Protein AF-A0A8J7K7N6-F1 (afdb_monomer_lite)

pLDDT: mean 76.65, std 15.32, range [46.25, 94.19]

Structure (mmCIF, N/CA/C/O backbone):
data_AF-A0A8J7K7N6-F1
#
_entry.id   AF-A0A8J7K7N6-F1
#
loop_
_atom_site.group_PDB
_atom_site.id
_atom_site.type_symbol
_atom_site.label_atom_id
_atom_site.label_alt_id
_atom_site.label_comp_id
_atom_site.label_asym_id
_atom_site.label_entity_id
_atom_site.label_seq_id
_atom_site.pdbx_PDB_ins_code
_atom_site.Cartn_x
_atom_site.Cartn_y
_atom_site.Cartn_z
_atom_site.occupancy
_atom_site.B_iso_or_equiv
_atom_site.auth_seq_id
_atom_site.auth_comp_id
_atom_site.auth_asym_id
_atom_site.auth_atom_id
_atom_site.pdbx_PDB_model_num
ATOM 1 N N . MET A 1 1 ? 41.605 22.630 -74.513 1.00 49.53 1 MET A N 1
ATOM 2 C CA . MET A 1 1 ? 42.152 21.553 -73.654 1.00 49.53 1 MET A CA 1
ATOM 3 C C . MET A 1 1 ? 41.287 21.453 -72.404 1.00 49.53 1 MET A C 1
ATOM 5 O O . MET A 1 1 ? 41.398 22.312 -71.546 1.00 49.53 1 MET A O 1
ATOM 9 N N . SER A 1 2 ? 40.384 20.475 -72.306 1.00 46.25 2 SER A N 1
ATOM 10 C CA . SER A 1 2 ? 39.611 20.254 -71.074 1.00 46.25 2 SER A CA 1
ATOM 11 C C . SER A 1 2 ? 39.503 18.755 -70.815 1.00 46.25 2 SER A C 1
ATOM 13 O O . SER A 1 2 ? 38.847 18.025 -71.557 1.00 46.25 2 SER A O 1
ATOM 15 N N . ARG A 1 3 ? 40.253 18.281 -69.815 1.00 58.25 3 ARG A N 1
ATOM 16 C CA . ARG A 1 3 ? 40.286 16.878 -69.392 1.00 58.25 3 ARG A CA 1
ATOM 17 C C . ARG A 1 3 ? 39.070 16.628 -68.497 1.00 58.25 3 ARG A C 1
ATOM 19 O O . ARG A 1 3 ? 39.003 17.155 -67.390 1.00 58.25 3 ARG A O 1
ATOM 26 N N . ARG A 1 4 ? 38.116 15.819 -68.966 1.00 58.72 4 ARG A N 1
ATOM 27 C CA . ARG A 1 4 ? 36.994 15.322 -68.155 1.00 58.72 4 ARG A CA 1
ATOM 28 C C . ARG A 1 4 ? 37.522 14.342 -67.100 1.00 58.72 4 ARG A C 1
ATOM 30 O O . ARG A 1 4 ? 37.895 13.220 -67.424 1.00 58.72 4 ARG A O 1
ATOM 37 N N . ARG A 1 5 ? 37.527 14.761 -65.833 1.00 59.31 5 ARG A N 1
ATOM 38 C CA . ARG A 1 5 ? 37.604 13.870 -64.665 1.00 59.31 5 ARG A CA 1
ATOM 39 C C . ARG A 1 5 ? 36.217 13.249 -64.471 1.00 59.31 5 ARG A C 1
ATOM 41 O O . ARG A 1 5 ? 35.323 13.895 -63.934 1.00 59.31 5 ARG A O 1
ATOM 48 N N . GLY A 1 6 ? 36.023 12.033 -64.972 1.00 71.81 6 GLY A N 1
ATOM 49 C CA . GLY A 1 6 ? 34.839 11.233 -64.661 1.00 71.81 6 GLY A CA 1
ATOM 50 C C . GLY A 1 6 ? 34.894 10.703 -63.219 1.00 71.81 6 GLY A C 1
ATOM 51 O O . GLY A 1 6 ? 35.993 10.499 -62.695 1.00 71.81 6 GLY A O 1
ATOM 52 N N . PRO A 1 7 ? 33.738 10.511 -62.558 1.00 63.91 7 PRO A N 1
ATOM 53 C CA . PRO A 1 7 ? 33.664 10.020 -61.186 1.00 63.91 7 PRO A CA 1
ATOM 54 C C . PRO A 1 7 ? 34.330 8.644 -61.060 1.00 63.91 7 PRO A C 1
ATOM 56 O O . PRO A 1 7 ? 34.056 7.721 -61.823 1.00 63.91 7 PRO A O 1
ATOM 59 N N . SER A 1 8 ? 35.246 8.538 -60.100 1.00 66.56 8 SER A N 1
ATOM 60 C CA . SER A 1 8 ? 36.117 7.388 -59.892 1.00 66.56 8 SER A CA 1
ATOM 61 C C . SER A 1 8 ? 35.366 6.182 -59.324 1.00 66.56 8 SER A C 1
ATOM 63 O O . SER A 1 8 ? 34.663 6.278 -58.318 1.00 66.56 8 SER A O 1
ATOM 65 N N . LEU A 1 9 ? 35.612 5.014 -59.922 1.00 64.38 9 LEU A N 1
ATOM 66 C CA . LEU A 1 9 ? 35.130 3.694 -59.485 1.00 64.38 9 LEU A CA 1
ATOM 67 C C . LEU A 1 9 ? 35.514 3.351 -58.032 1.00 64.38 9 LEU A C 1
ATOM 69 O O . LEU A 1 9 ? 34.863 2.535 -57.391 1.00 64.38 9 LEU A O 1
ATOM 73 N N . LEU A 1 10 ? 36.523 4.023 -57.471 1.00 58.31 10 LEU A N 1
ATOM 74 C CA . LEU A 1 10 ? 36.911 3.901 -56.062 1.00 58.31 10 LEU A CA 1
ATOM 75 C C . LEU A 1 10 ? 35.822 4.403 -55.098 1.00 58.31 10 LEU A C 1
ATOM 77 O O . LEU A 1 10 ? 35.703 3.902 -53.983 1.00 58.31 10 LEU A O 1
ATOM 81 N N . ARG A 1 11 ? 34.986 5.361 -55.520 1.00 57.06 11 ARG A N 1
ATOM 82 C CA . ARG A 1 11 ? 33.926 5.920 -54.668 1.00 57.06 11 ARG A CA 1
ATOM 83 C C . ARG A 1 11 ? 32.717 4.990 -54.538 1.00 57.06 11 ARG A C 1
ATOM 85 O O . ARG A 1 11 ? 32.001 5.064 -53.543 1.00 57.06 11 ARG A O 1
ATOM 92 N N . THR A 1 12 ? 32.489 4.111 -55.512 1.00 63.62 12 THR A N 1
ATOM 93 C CA . THR A 1 12 ? 31.354 3.176 -55.513 1.00 63.62 12 THR A CA 1
ATOM 94 C C . THR A 1 12 ? 31.598 1.950 -54.636 1.00 63.62 12 THR A C 1
ATOM 96 O O . THR A 1 12 ? 30.672 1.529 -53.953 1.00 63.62 12 THR A O 1
ATOM 99 N N . VAL A 1 13 ? 32.834 1.437 -54.556 1.00 59.66 13 VAL A N 1
ATOM 100 C CA . VAL A 1 13 ? 33.154 0.254 -53.724 1.00 59.66 13 VAL A CA 1
ATOM 101 C C . VAL A 1 13 ? 33.170 0.576 -52.223 1.00 59.66 13 VAL A C 1
ATOM 103 O O . VAL A 1 13 ? 32.782 -0.249 -51.400 1.00 59.66 13 VAL A O 1
ATOM 106 N N . ALA A 1 14 ? 33.550 1.803 -51.850 1.00 58.94 14 ALA A N 1
ATOM 107 C CA . ALA A 1 14 ? 33.522 2.245 -50.454 1.00 58.94 14 ALA A CA 1
ATOM 108 C C . ALA A 1 14 ? 32.090 2.352 -49.891 1.00 58.94 14 ALA A C 1
ATOM 110 O O . ALA A 1 14 ? 31.867 2.110 -48.707 1.00 58.94 14 ALA A O 1
ATOM 111 N N . ARG A 1 15 ? 31.097 2.693 -50.728 1.00 58.31 15 ARG A N 1
ATOM 112 C CA . ARG A 1 15 ? 29.709 2.884 -50.277 1.00 58.31 15 ARG A CA 1
ATOM 113 C C . ARG A 1 15 ? 28.993 1.553 -50.025 1.00 58.31 15 ARG A C 1
ATOM 115 O O . ARG A 1 15 ? 28.202 1.476 -49.091 1.00 58.31 15 ARG A O 1
ATOM 122 N N . THR A 1 16 ? 29.303 0.504 -50.788 1.00 59.38 16 THR A N 1
ATOM 123 C CA . THR A 1 16 ? 28.743 -0.844 -50.584 1.00 59.38 16 THR A CA 1
ATOM 124 C C . THR A 1 16 ? 29.230 -1.484 -49.290 1.00 59.38 16 THR A C 1
ATOM 126 O O . THR A 1 16 ? 28.407 -2.031 -48.567 1.00 59.38 16 THR A O 1
ATOM 129 N N . ALA A 1 17 ? 30.512 -1.338 -48.941 1.00 61.00 17 ALA A N 1
ATOM 130 C CA . ALA A 1 17 ? 31.054 -1.878 -47.690 1.00 61.00 17 ALA A CA 1
ATOM 131 C C . ALA A 1 17 ? 30.434 -1.228 -46.435 1.00 61.00 17 ALA A C 1
ATOM 133 O O . ALA A 1 17 ? 30.169 -1.907 -45.443 1.00 61.00 17 ALA A O 1
ATOM 134 N N . VAL A 1 18 ? 30.150 0.080 -46.486 1.00 63.34 18 VAL A N 1
ATOM 135 C CA . VAL A 1 18 ? 29.500 0.816 -45.385 1.00 63.34 18 VAL A CA 1
ATOM 136 C C . VAL A 1 18 ? 28.020 0.442 -45.254 1.00 63.34 18 VAL A C 1
ATOM 138 O O . VAL A 1 18 ? 27.531 0.277 -44.141 1.00 63.34 18 VAL A O 1
ATOM 141 N N . ILE A 1 19 ? 27.315 0.250 -46.374 1.00 59.56 19 ILE A N 1
ATOM 142 C CA . ILE A 1 19 ? 25.894 -0.136 -46.386 1.00 59.56 19 ILE A CA 1
ATOM 143 C C . ILE A 1 19 ? 25.700 -1.602 -45.953 1.00 59.56 19 ILE A C 1
ATOM 145 O O . ILE A 1 19 ? 24.743 -1.906 -45.246 1.00 59.56 19 ILE A O 1
ATOM 149 N N . SER A 1 20 ? 26.615 -2.513 -46.302 1.00 58.50 20 SER A N 1
ATOM 150 C CA . SER A 1 20 ? 26.577 -3.899 -45.808 1.00 58.50 20 SER A CA 1
ATOM 151 C C . SER A 1 20 ? 27.015 -4.022 -44.344 1.00 58.50 20 SER A C 1
ATOM 153 O O . SER A 1 20 ? 26.534 -4.895 -43.625 1.00 58.50 20 SER A O 1
ATOM 155 N N . GLY A 1 21 ? 27.913 -3.144 -43.879 1.00 56.59 21 GLY A N 1
ATOM 156 C CA . GLY A 1 21 ? 28.393 -3.126 -42.494 1.00 56.59 21 GLY A CA 1
ATOM 157 C C . GLY A 1 21 ? 27.328 -2.695 -41.480 1.00 56.59 21 GLY A C 1
ATOM 158 O O . GLY A 1 21 ? 27.272 -3.242 -40.379 1.00 56.59 21 GLY A O 1
ATOM 159 N N . THR A 1 22 ? 26.442 -1.767 -41.851 1.00 60.41 22 THR A N 1
ATOM 160 C CA . THR A 1 22 ? 25.355 -1.312 -40.971 1.00 60.41 22 THR A CA 1
ATOM 161 C C . THR A 1 22 ? 24.203 -2.309 -40.888 1.00 60.41 22 THR A C 1
ATOM 163 O O . THR A 1 22 ? 23.624 -2.430 -39.815 1.00 60.41 22 THR A O 1
ATOM 166 N N . ALA A 1 23 ? 23.927 -3.083 -41.946 1.00 58.28 23 ALA A N 1
ATOM 167 C CA . ALA A 1 23 ? 22.891 -4.124 -41.937 1.00 58.28 23 ALA A CA 1
ATOM 168 C C . ALA A 1 23 ? 23.168 -5.236 -40.903 1.00 58.28 23 ALA A C 1
ATOM 170 O O . ALA A 1 23 ? 22.269 -5.667 -40.179 1.00 58.28 23 ALA A O 1
ATOM 171 N N . THR A 1 24 ? 24.429 -5.658 -40.765 1.00 61.16 24 THR A N 1
ATOM 172 C CA . THR A 1 24 ? 24.839 -6.640 -39.744 1.00 61.16 24 THR A CA 1
ATOM 173 C C . THR A 1 24 ? 24.811 -6.042 -38.332 1.00 61.16 24 THR A C 1
ATOM 175 O O . THR A 1 24 ? 24.510 -6.748 -37.368 1.00 61.16 24 THR A O 1
ATOM 178 N N . ALA A 1 25 ? 25.090 -4.741 -38.189 1.00 61.78 25 ALA A N 1
ATOM 179 C CA . ALA A 1 25 ? 25.053 -4.050 -36.900 1.00 61.78 25 ALA A CA 1
ATOM 180 C C . ALA A 1 25 ? 23.619 -3.899 -36.360 1.00 61.78 25 ALA A C 1
ATOM 182 O O . ALA A 1 25 ? 23.385 -4.173 -35.184 1.00 61.78 25 ALA A O 1
ATOM 183 N N . THR A 1 26 ? 22.642 -3.550 -37.206 1.00 60.66 26 THR A N 1
ATOM 184 C CA . THR A 1 26 ? 21.225 -3.504 -36.803 1.00 60.66 26 THR A CA 1
ATOM 185 C C . THR A 1 26 ? 20.640 -4.890 -36.563 1.00 60.66 26 THR A C 1
ATOM 187 O O . THR A 1 26 ? 19.910 -5.054 -35.591 1.00 60.66 26 THR A O 1
ATOM 190 N N . SER A 1 27 ? 20.995 -5.908 -37.358 1.00 67.94 27 SER A N 1
ATOM 191 C CA . SER A 1 27 ? 20.537 -7.282 -37.096 1.00 67.94 27 SER A CA 1
ATOM 192 C C . SER A 1 27 ? 21.028 -7.800 -35.741 1.00 67.94 27 SER A C 1
ATOM 194 O O . SER A 1 27 ? 20.250 -8.398 -35.008 1.00 67.94 27 SER A O 1
ATOM 196 N N . ARG A 1 28 ? 22.286 -7.526 -35.368 1.00 74.12 28 ARG A N 1
ATOM 197 C CA . ARG A 1 28 ? 22.831 -7.890 -34.047 1.00 74.12 28 ARG A CA 1
ATOM 198 C C . ARG A 1 28 ? 22.210 -7.084 -32.910 1.00 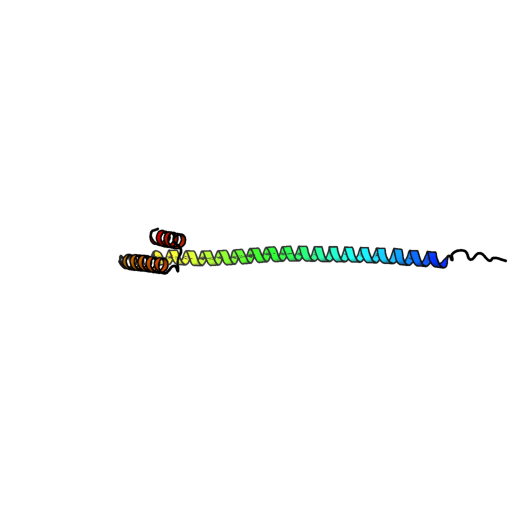74.12 28 ARG A C 1
ATOM 200 O O . ARG A 1 28 ? 21.974 -7.636 -31.843 1.00 74.12 28 ARG A O 1
ATOM 207 N N . ALA A 1 29 ? 21.914 -5.803 -33.130 1.00 75.56 29 ALA A N 1
ATOM 208 C CA . ALA A 1 29 ? 21.227 -4.980 -32.138 1.00 75.56 29 ALA A CA 1
ATOM 209 C C . ALA A 1 29 ? 19.796 -5.479 -31.869 1.00 75.56 29 ALA A C 1
ATOM 211 O O . ALA A 1 29 ? 19.382 -5.534 -30.712 1.00 75.56 29 ALA A O 1
ATOM 212 N N . VAL A 1 30 ? 19.069 -5.887 -32.917 1.00 83.00 30 VAL A N 1
ATOM 213 C CA . VAL A 1 30 ? 17.717 -6.459 -32.804 1.00 83.00 30 VAL A CA 1
ATOM 214 C C . VAL A 1 30 ? 17.746 -7.850 -32.163 1.00 83.00 30 VAL A C 1
ATOM 216 O O . VAL A 1 30 ? 16.944 -8.112 -31.273 1.00 83.00 30 VAL A O 1
ATOM 219 N N . SER A 1 31 ? 18.698 -8.716 -32.529 1.00 82.50 31 SER A N 1
ATOM 220 C CA . SER A 1 31 ? 18.893 -10.008 -31.852 1.00 82.50 31 SER A CA 1
ATOM 221 C C . SER A 1 31 ? 19.187 -9.822 -30.363 1.00 82.50 31 SER A C 1
ATOM 223 O O . SER A 1 31 ? 18.471 -10.373 -29.539 1.00 82.50 31 SER A O 1
ATOM 225 N N . ASN A 1 32 ? 20.119 -8.932 -30.004 1.00 83.75 32 ASN A N 1
ATOM 226 C CA . ASN A 1 32 ? 20.436 -8.650 -28.602 1.00 83.75 32 ASN A CA 1
ATOM 227 C C . ASN A 1 32 ? 19.247 -8.072 -27.822 1.00 83.75 32 ASN A C 1
ATOM 229 O O . ASN A 1 32 ? 19.129 -8.313 -26.624 1.00 83.75 32 ASN A O 1
ATOM 233 N N . THR A 1 33 ? 18.375 -7.290 -28.466 1.00 85.62 33 THR A N 1
ATOM 234 C CA . THR A 1 33 ? 17.162 -6.778 -27.808 1.00 85.62 33 THR A CA 1
ATOM 235 C C . THR A 1 33 ? 16.089 -7.848 -27.670 1.00 85.62 33 THR A C 1
ATOM 237 O O . THR A 1 33 ? 15.402 -7.853 -26.654 1.00 85.62 33 THR A O 1
ATOM 240 N N . MET A 1 34 ? 15.959 -8.775 -28.623 1.00 84.81 34 MET A N 1
ATOM 241 C CA . MET A 1 34 ? 15.069 -9.930 -28.475 1.00 84.81 34 MET A CA 1
ATOM 242 C C . MET A 1 34 ? 15.560 -10.898 -27.397 1.00 84.81 34 MET A C 1
ATOM 244 O O . MET A 1 34 ? 14.753 -11.314 -26.570 1.00 84.81 34 MET A O 1
ATOM 248 N N . ASP A 1 35 ? 16.863 -11.183 -27.345 1.00 86.56 35 ASP A N 1
ATOM 249 C CA . ASP A 1 35 ? 17.468 -12.027 -26.310 1.00 86.56 35 ASP A CA 1
ATOM 250 C C . ASP A 1 35 ? 17.291 -11.400 -24.922 1.00 86.56 35 AS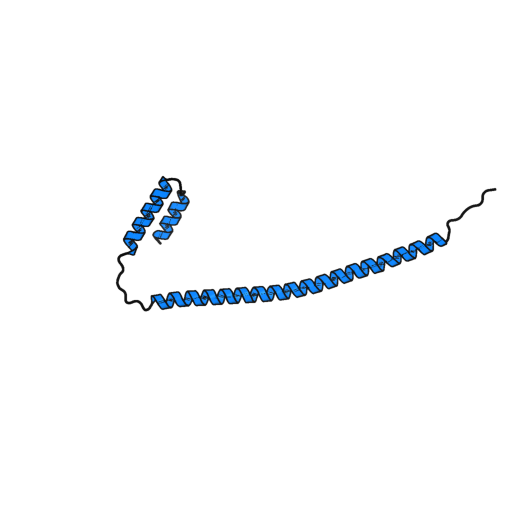P A C 1
ATOM 252 O O . ASP A 1 35 ? 16.844 -12.066 -23.988 1.00 86.56 35 ASP A O 1
ATOM 256 N N . GLN A 1 36 ? 17.529 -10.088 -24.791 1.00 86.31 36 GLN A N 1
ATOM 257 C CA . GLN A 1 36 ? 17.254 -9.375 -23.541 1.00 86.31 36 GLN A CA 1
ATOM 258 C C . GLN A 1 36 ? 15.774 -9.421 -23.161 1.00 86.31 36 GLN A C 1
ATOM 260 O O . GLN A 1 36 ? 15.466 -9.673 -22.000 1.00 86.31 36 GLN A O 1
ATOM 265 N N . LYS A 1 37 ? 14.851 -9.243 -24.117 1.00 88.94 37 LYS A N 1
ATOM 266 C CA . LYS A 1 37 ? 13.408 -9.344 -23.848 1.00 88.94 37 LYS A CA 1
ATOM 267 C C . LYS A 1 37 ? 12.994 -10.745 -23.410 1.00 88.94 37 LYS A C 1
ATOM 269 O O . LYS A 1 37 ? 12.146 -10.871 -22.533 1.00 88.94 37 LYS A O 1
ATOM 274 N N . ALA A 1 38 ? 13.574 -11.783 -24.008 1.00 89.44 38 ALA A N 1
ATOM 275 C CA . ALA A 1 38 ? 13.312 -13.166 -23.634 1.00 89.44 38 ALA A CA 1
ATOM 276 C C . ALA A 1 38 ? 13.801 -13.453 -22.207 1.00 89.44 38 ALA A C 1
ATOM 278 O O . ALA A 1 38 ? 13.053 -14.016 -21.409 1.00 89.44 38 ALA A O 1
ATOM 279 N N . MET A 1 39 ? 15.004 -12.988 -21.853 1.00 89.19 39 MET A N 1
ATOM 280 C CA . MET A 1 39 ? 15.526 -13.099 -20.485 1.00 89.19 39 MET A CA 1
ATOM 281 C C . MET A 1 39 ? 14.681 -12.306 -19.478 1.00 89.19 39 MET A C 1
ATOM 283 O O . MET A 1 39 ? 14.414 -12.803 -18.384 1.00 89.19 39 MET A O 1
ATOM 287 N N . GLN A 1 40 ? 14.210 -11.111 -19.849 1.00 89.44 40 GLN A N 1
ATOM 288 C CA . GLN A 1 40 ? 13.325 -10.296 -19.009 1.00 89.44 40 GLN A CA 1
ATOM 289 C C . GLN A 1 40 ? 11.981 -10.980 -18.768 1.00 89.44 40 GLN A C 1
ATOM 291 O O . GLN A 1 40 ? 11.561 -11.106 -17.624 1.00 89.44 40 GLN A O 1
ATOM 296 N N . ALA A 1 41 ? 11.345 -11.496 -19.823 1.00 89.94 41 ALA A N 1
ATOM 297 C CA . ALA A 1 41 ? 10.076 -12.210 -19.708 1.00 89.94 41 ALA A CA 1
ATOM 298 C C . ALA A 1 41 ? 10.196 -13.446 -18.800 1.00 89.94 41 ALA A C 1
ATOM 300 O O . ALA A 1 41 ? 9.283 -13.750 -18.032 1.00 89.94 41 ALA A O 1
ATOM 301 N N . GLN A 1 42 ? 11.338 -14.138 -18.852 1.00 87.25 42 GLN A N 1
ATOM 302 C CA . GLN A 1 42 ? 11.611 -15.291 -17.999 1.00 87.25 42 GLN A CA 1
ATOM 303 C C . GLN A 1 42 ? 11.828 -14.887 -16.528 1.00 87.25 42 GLN A C 1
ATOM 305 O O . GLN A 1 42 ? 11.344 -15.572 -15.627 1.00 87.25 42 GLN A O 1
ATOM 310 N N . GLN A 1 43 ? 12.497 -13.755 -16.273 1.00 88.12 43 GLN A N 1
ATOM 311 C CA . GLN A 1 43 ? 12.633 -13.191 -14.924 1.00 88.12 43 GLN A CA 1
ATOM 312 C C . GLN A 1 43 ? 11.300 -12.701 -14.354 1.00 88.12 43 GLN A C 1
ATOM 314 O O . GLN A 1 43 ? 11.019 -12.958 -13.186 1.00 88.12 43 GLN A O 1
ATOM 319 N N . GLU A 1 44 ? 10.465 -12.040 -15.156 1.00 88.69 44 GLU A N 1
ATOM 320 C CA . GLU A 1 44 ? 9.147 -11.564 -14.721 1.00 88.69 44 GLU A CA 1
ATOM 321 C C . GLU A 1 44 ? 8.233 -12.723 -14.313 1.00 88.69 44 GLU A C 1
ATOM 323 O O . GLU A 1 44 ? 7.565 -12.644 -13.284 1.00 88.69 44 GLU A O 1
ATOM 328 N N . GLN A 1 45 ? 8.253 -13.834 -15.057 1.00 86.50 45 GLN A N 1
ATOM 329 C CA . GLN A 1 45 ? 7.505 -15.037 -14.680 1.00 86.50 45 GLN A CA 1
ATOM 330 C C . GLN A 1 45 ? 7.999 -15.630 -13.357 1.00 86.50 45 GLN A C 1
ATOM 332 O O . GLN A 1 45 ? 7.184 -15.999 -12.512 1.00 86.50 45 GLN A O 1
ATOM 337 N N . ALA A 1 46 ? 9.316 -15.683 -13.141 1.00 89.44 46 ALA A N 1
ATOM 338 C CA . ALA A 1 46 ? 9.878 -16.166 -11.882 1.00 89.44 46 ALA A CA 1
ATOM 339 C C . ALA A 1 46 ? 9.512 -15.250 -10.699 1.00 89.44 46 ALA A C 1
ATOM 341 O O . ALA A 1 46 ? 9.093 -15.741 -9.650 1.00 89.44 46 ALA A O 1
ATOM 342 N N . ALA A 1 47 ? 9.599 -13.930 -10.883 1.00 90.81 47 ALA A N 1
ATOM 343 C CA . ALA A 1 47 ? 9.245 -12.945 -9.863 1.00 90.81 47 ALA A CA 1
ATOM 344 C C . ALA A 1 47 ? 7.747 -12.983 -9.514 1.00 90.81 47 ALA A C 1
ATOM 346 O O . ALA A 1 47 ? 7.387 -12.900 -8.340 1.00 90.81 47 ALA A O 1
ATOM 347 N N . ALA A 1 48 ? 6.872 -13.167 -10.508 1.00 91.31 48 ALA A N 1
ATOM 348 C CA . ALA A 1 48 ? 5.431 -13.280 -10.292 1.00 91.31 48 ALA A CA 1
ATOM 349 C C . ALA A 1 48 ? 5.065 -14.508 -9.441 1.00 91.31 48 ALA A C 1
ATOM 351 O O . ALA A 1 48 ? 4.253 -14.398 -8.523 1.00 91.31 48 ALA A O 1
ATOM 352 N N . ILE A 1 49 ? 5.695 -15.661 -9.697 1.00 91.06 49 ILE A N 1
ATOM 353 C CA . ILE A 1 49 ? 5.483 -16.885 -8.906 1.00 91.06 49 ILE A CA 1
ATOM 354 C C . ILE A 1 49 ? 5.952 -16.679 -7.460 1.00 91.06 49 ILE A C 1
ATOM 356 O O . ILE A 1 49 ? 5.259 -17.070 -6.520 1.00 91.06 49 ILE A O 1
ATOM 360 N N . GLN A 1 50 ? 7.105 -16.036 -7.272 1.00 91.06 50 GLN A N 1
ATOM 361 C CA . GLN A 1 50 ? 7.667 -15.786 -5.945 1.00 91.06 50 GLN A CA 1
ATOM 362 C C . GLN A 1 50 ? 6.782 -14.840 -5.119 1.00 91.06 50 GLN A C 1
ATOM 364 O O . GLN A 1 50 ? 6.469 -15.135 -3.966 1.00 91.06 50 GLN A O 1
ATOM 369 N N . ALA A 1 51 ? 6.296 -13.759 -5.736 1.00 92.00 51 ALA A N 1
ATOM 370 C CA . ALA A 1 51 ? 5.375 -12.822 -5.098 1.00 92.00 51 ALA A CA 1
ATOM 371 C C . ALA A 1 51 ? 4.054 -13.494 -4.686 1.00 92.00 51 ALA A C 1
ATOM 373 O O . ALA A 1 51 ? 3.495 -13.188 -3.631 1.00 92.00 51 ALA A O 1
ATOM 374 N N . GLN A 1 52 ? 3.559 -14.436 -5.495 1.00 90.38 52 GLN A N 1
ATOM 375 C CA . GLN A 1 52 ? 2.340 -15.178 -5.186 1.00 90.38 52 GLN A CA 1
ATOM 376 C C . GLN A 1 52 ? 2.527 -16.092 -3.963 1.00 90.38 52 GLN A C 1
ATOM 378 O O . GLN A 1 52 ? 1.668 -16.110 -3.083 1.00 90.38 52 GLN A O 1
ATOM 383 N N . GLN A 1 53 ? 3.673 -16.776 -3.861 1.00 89.06 53 GLN A N 1
ATOM 384 C CA . GLN A 1 53 ? 4.005 -17.620 -2.706 1.00 89.06 53 GLN A CA 1
ATOM 385 C C . GLN A 1 53 ? 4.152 -16.814 -1.409 1.00 89.06 53 GLN A C 1
ATOM 387 O O . GLN A 1 53 ? 3.678 -17.246 -0.358 1.00 89.06 53 GLN A O 1
ATOM 392 N N . GLU A 1 54 ? 4.780 -15.639 -1.468 1.00 90.94 54 GLU A N 1
ATOM 393 C CA . GLU A 1 54 ? 4.965 -14.782 -0.292 1.00 90.94 54 GLU A CA 1
ATOM 394 C C . GLU A 1 54 ? 3.625 -14.248 0.238 1.00 90.94 54 GLU A C 1
ATOM 396 O O . GLU A 1 54 ? 3.364 -14.266 1.444 1.00 90.94 54 GLU A O 1
ATOM 401 N N . MET A 1 55 ? 2.719 -13.865 -0.668 1.00 90.31 55 MET A N 1
ATOM 402 C CA . MET A 1 55 ? 1.372 -13.429 -0.300 1.00 90.31 55 MET A CA 1
ATOM 403 C C . MET A 1 55 ? 0.562 -14.560 0.353 1.00 90.31 55 MET A C 1
ATOM 405 O O . MET A 1 55 ? -0.176 -14.333 1.315 1.00 90.31 55 MET A O 1
ATOM 409 N N . GLU A 1 56 ? 0.712 -15.789 -0.139 1.00 89.94 56 GLU A N 1
ATOM 410 C CA . GLU A 1 56 ? 0.014 -16.957 0.398 1.00 89.94 56 GLU A CA 1
ATOM 411 C C . GLU A 1 56 ? 0.537 -17.350 1.791 1.00 89.94 56 GLU A C 1
ATOM 413 O O . GLU A 1 56 ? -0.260 -17.638 2.689 1.00 89.94 56 GLU A O 1
ATOM 418 N N . GLN A 1 57 ? 1.851 -17.244 2.024 1.00 90.44 57 GLN A N 1
ATOM 419 C CA . GLN A 1 57 ? 2.443 -17.418 3.357 1.00 90.44 57 GLN A CA 1
ATOM 420 C C . GLN A 1 57 ? 1.958 -16.355 4.348 1.00 90.44 57 GLN A C 1
ATOM 422 O O . GLN A 1 57 ? 1.576 -16.693 5.471 1.00 90.44 57 GLN A O 1
ATOM 427 N N . MET A 1 58 ? 1.907 -15.085 3.935 1.00 93.06 58 MET A N 1
ATOM 428 C CA . MET A 1 58 ? 1.400 -14.005 4.784 1.00 93.06 58 MET A CA 1
ATOM 429 C C . MET A 1 58 ? -0.069 -14.235 5.161 1.00 93.06 58 MET A C 1
ATOM 431 O O . MET A 1 58 ? -0.448 -14.097 6.326 1.00 93.06 58 MET A O 1
ATOM 435 N N . LYS A 1 59 ? -0.897 -14.656 4.197 1.00 90.31 59 LYS A N 1
ATOM 436 C CA . LYS A 1 59 ? -2.310 -14.974 4.432 1.00 90.31 59 LYS A CA 1
ATOM 437 C C . LYS A 1 59 ? -2.485 -16.148 5.399 1.00 90.31 59 LYS A C 1
ATOM 439 O O . LYS A 1 59 ? -3.347 -16.083 6.276 1.00 90.31 59 LYS A O 1
ATOM 444 N N . ALA A 1 60 ? -1.667 -17.194 5.279 1.00 89.94 60 ALA A N 1
ATOM 445 C CA . ALA A 1 60 ? -1.693 -18.325 6.206 1.00 89.94 60 ALA A CA 1
ATOM 446 C C . ALA A 1 60 ? -1.325 -17.904 7.639 1.00 89.94 60 ALA A C 1
ATOM 448 O O . ALA A 1 60 ? -1.965 -18.335 8.599 1.00 89.94 60 ALA A O 1
ATOM 449 N N . GLN A 1 61 ? -0.346 -17.009 7.789 1.00 88.75 61 GLN A N 1
ATOM 450 C CA . GLN A 1 61 ? 0.071 -16.497 9.093 1.00 88.75 61 GLN A CA 1
ATOM 451 C C . GLN A 1 61 ? -1.037 -15.665 9.759 1.00 88.75 61 GLN A C 1
ATOM 453 O O . GLN A 1 61 ? -1.307 -15.822 10.949 1.00 88.75 61 GLN A O 1
ATOM 458 N N . LEU A 1 62 ? -1.749 -14.848 8.978 1.00 87.25 62 LEU A N 1
ATOM 459 C CA . LEU A 1 62 ? -2.877 -14.045 9.457 1.00 87.25 62 LEU A CA 1
ATOM 460 C C . LEU A 1 62 ? -4.069 -14.914 9.894 1.00 87.25 62 LEU A C 1
ATOM 462 O O . LEU A 1 62 ? -4.687 -14.647 10.926 1.00 87.25 62 LEU A O 1
ATOM 466 N N . ALA A 1 63 ? -4.354 -15.991 9.156 1.00 88.56 63 ALA A N 1
ATOM 467 C CA . ALA A 1 63 ? -5.392 -16.952 9.524 1.00 88.56 63 ALA A CA 1
ATOM 468 C C . ALA A 1 63 ? -5.063 -17.693 10.836 1.00 88.56 63 ALA A C 1
ATOM 470 O O . ALA A 1 63 ? -5.949 -17.886 11.670 1.00 88.56 63 ALA A O 1
ATOM 471 N N . ALA A 1 64 ? -3.794 -18.055 11.057 1.00 85.50 64 ALA A N 1
ATOM 472 C CA . ALA A 1 64 ? -3.358 -18.702 12.295 1.00 85.50 64 ALA A CA 1
ATOM 473 C C . ALA A 1 64 ? -3.528 -17.789 13.525 1.00 85.50 64 ALA A C 1
ATOM 475 O O . ALA A 1 64 ? -3.991 -18.243 14.572 1.00 85.50 64 ALA A O 1
ATOM 476 N N . VAL A 1 65 ? -3.221 -16.493 13.394 1.00 85.38 65 VAL A N 1
ATOM 477 C CA . VAL A 1 65 ? -3.413 -15.513 14.479 1.00 85.38 65 VAL A CA 1
ATOM 478 C C . VAL A 1 65 ? -4.896 -15.334 14.812 1.00 85.38 65 VAL A C 1
ATOM 480 O O . VAL A 1 65 ? -5.264 -15.308 15.988 1.00 85.38 65 VAL A O 1
ATOM 483 N N . GLN A 1 66 ? -5.764 -15.264 13.799 1.00 81.38 66 GLN A N 1
ATOM 484 C CA . GLN A 1 66 ? -7.201 -15.101 14.019 1.00 81.38 66 GLN A CA 1
ATOM 485 C C . GLN A 1 66 ? -7.826 -16.326 14.706 1.00 81.38 66 GLN A C 1
ATOM 487 O O . GLN A 1 66 ? -8.631 -16.168 15.623 1.00 81.38 66 GLN A O 1
ATOM 492 N N . ALA A 1 67 ? -7.409 -17.543 14.338 1.00 76.50 67 ALA A N 1
ATOM 493 C CA . ALA A 1 67 ? -7.874 -18.764 15.000 1.00 76.50 67 ALA A CA 1
ATOM 494 C C . ALA A 1 67 ? -7.496 -18.804 16.494 1.00 76.50 67 ALA A C 1
ATOM 496 O O . ALA A 1 67 ? -8.286 -19.252 17.327 1.00 76.50 67 ALA A O 1
ATOM 497 N N . MET A 1 68 ? -6.320 -18.280 16.857 1.00 73.69 68 MET A N 1
ATOM 498 C CA . MET A 1 68 ? -5.856 -18.265 18.246 1.00 73.69 68 MET A CA 1
ATOM 499 C C . MET A 1 68 ? -6.651 -17.289 19.136 1.00 73.69 68 MET A C 1
ATOM 501 O O . MET A 1 68 ? -6.863 -17.579 20.314 1.00 73.69 68 MET A O 1
ATOM 505 N N . GLN A 1 69 ? -7.156 -16.174 18.590 1.00 65.56 69 GLN A N 1
ATOM 506 C CA . GLN A 1 69 ? -8.017 -15.243 19.339 1.00 65.56 69 GLN A CA 1
ATOM 507 C C . GLN A 1 69 ? -9.386 -15.841 19.689 1.00 65.56 69 GLN A C 1
ATOM 509 O O . GLN A 1 69 ? -9.885 -15.616 20.790 1.00 65.56 69 GLN A O 1
ATOM 514 N N . VAL A 1 70 ? -9.985 -16.631 18.793 1.00 63.47 70 VAL A N 1
ATOM 515 C CA . VAL A 1 70 ? -11.318 -17.211 19.036 1.00 63.47 70 VAL A CA 1
ATOM 516 C C . VAL A 1 70 ? -11.264 -18.309 20.106 1.00 63.47 70 VAL A C 1
ATOM 518 O O . VAL A 1 70 ? -12.150 -18.380 20.955 1.00 63.47 70 VAL A O 1
ATOM 521 N N . GLN A 1 71 ? -10.197 -19.117 20.143 1.00 58.59 71 GLN A N 1
ATOM 522 C CA . GLN A 1 71 ? -10.053 -20.184 21.143 1.00 58.59 71 GLN A CA 1
ATOM 523 C C . GLN A 1 71 ? -9.830 -19.643 22.570 1.00 58.59 71 GLN A C 1
ATOM 525 O O . GLN A 1 71 ? -10.255 -20.268 23.543 1.00 58.59 71 GLN A O 1
ATOM 530 N N . ALA A 1 72 ? -9.195 -18.474 22.712 1.00 57.78 72 ALA A N 1
ATOM 531 C CA . ALA A 1 72 ? -8.985 -17.835 24.013 1.00 57.78 72 ALA A CA 1
ATOM 532 C C . ALA A 1 72 ? -10.276 -17.234 24.608 1.00 57.78 72 ALA A C 1
ATOM 534 O O . ALA A 1 72 ? -10.377 -17.089 25.824 1.00 57.78 72 ALA A O 1
ATOM 535 N N . ALA A 1 73 ? -11.279 -16.923 23.780 1.00 53.59 73 ALA A N 1
ATOM 536 C CA . ALA A 1 73 ? -12.553 -16.371 24.243 1.00 53.59 73 ALA A CA 1
ATOM 537 C C . ALA A 1 73 ? -13.512 -17.433 24.824 1.00 53.59 73 ALA A C 1
ATOM 539 O O . ALA A 1 73 ? -14.412 -17.089 25.586 1.00 53.59 73 ALA A O 1
ATOM 540 N N . THR A 1 74 ? -13.332 -18.722 24.508 1.00 52.94 74 THR A N 1
ATOM 541 C CA . THR A 1 74 ? -14.272 -19.789 24.912 1.00 52.94 74 THR A CA 1
ATOM 542 C C . THR A 1 74 ? -13.941 -20.487 26.236 1.00 52.94 74 THR A C 1
ATOM 544 O O . THR A 1 74 ? -14.715 -21.329 26.681 1.00 52.94 74 THR A O 1
ATOM 547 N N . SER A 1 75 ? -12.813 -20.170 26.880 1.00 53.34 75 SER A N 1
ATOM 548 C CA . SER A 1 75 ? -12.350 -20.834 28.115 1.00 53.34 75 SER A CA 1
ATOM 549 C C . SER A 1 75 ? -12.336 -19.939 29.363 1.00 53.34 75 SER A C 1
ATOM 551 O O . SER A 1 75 ? -11.898 -20.384 30.424 1.00 53.34 75 SER A O 1
ATOM 553 N N . ALA A 1 76 ? -12.862 -18.712 29.287 1.00 49.34 76 ALA A N 1
ATOM 554 C CA . ALA A 1 76 ? -13.031 -17.853 30.458 1.00 49.34 76 ALA A CA 1
ATOM 555 C C . ALA A 1 76 ? -14.368 -18.150 31.179 1.00 49.34 76 ALA A C 1
ATOM 557 O O . ALA A 1 76 ? -15.425 -18.078 30.547 1.00 49.34 76 ALA A O 1
ATOM 558 N N . PRO A 1 77 ? -14.370 -18.446 32.497 1.00 48.72 77 PRO A N 1
ATOM 559 C CA . PRO A 1 77 ? -15.593 -18.461 33.291 1.00 48.72 77 PRO A CA 1
ATOM 560 C C . PRO A 1 77 ? -16.211 -17.062 33.258 1.00 48.72 77 PRO A C 1
ATOM 562 O O . PRO A 1 77 ? -15.550 -16.082 33.600 1.00 48.72 77 PRO A O 1
ATOM 565 N N . ALA A 1 78 ? -17.469 -16.967 32.833 1.00 51.25 78 ALA A N 1
ATOM 566 C CA . ALA A 1 78 ? -18.207 -15.715 32.776 1.00 51.25 78 ALA A CA 1
ATOM 567 C C . ALA A 1 78 ? -18.382 -15.117 34.183 1.00 51.25 78 ALA A C 1
ATOM 569 O O . ALA A 1 78 ? -19.296 -15.479 34.923 1.00 51.25 78 ALA A O 1
ATOM 570 N N . THR A 1 79 ? -17.526 -14.165 34.541 1.00 53.00 79 THR A N 1
ATOM 571 C CA . THR A 1 79 ? -17.883 -13.093 35.468 1.00 53.00 79 THR A CA 1
ATOM 572 C C . THR A 1 79 ? -18.390 -11.919 34.627 1.00 53.00 79 THR A C 1
ATOM 574 O O . THR A 1 79 ? -17.694 -11.476 33.710 1.00 53.00 79 THR A O 1
ATOM 577 N N . PRO A 1 80 ? -19.615 -11.415 34.860 1.00 52.09 80 PRO A N 1
ATOM 578 C CA . PRO A 1 80 ? -20.096 -10.241 34.148 1.00 52.09 80 PRO A CA 1
ATOM 579 C C . PRO A 1 80 ? -19.227 -9.056 34.571 1.00 52.09 80 PRO A C 1
ATOM 581 O O . PRO A 1 80 ? -19.296 -8.617 35.714 1.00 52.09 80 PRO A O 1
ATOM 584 N N . SER A 1 81 ? -18.371 -8.577 33.670 1.00 50.75 81 SER A N 1
ATOM 585 C CA . SER A 1 81 ? -17.573 -7.371 33.879 1.00 50.75 81 SER A CA 1
ATOM 586 C C . SER A 1 81 ? -18.475 -6.138 33.732 1.00 50.75 81 SER A C 1
ATOM 588 O O . SER A 1 81 ? -18.970 -5.897 32.631 1.00 50.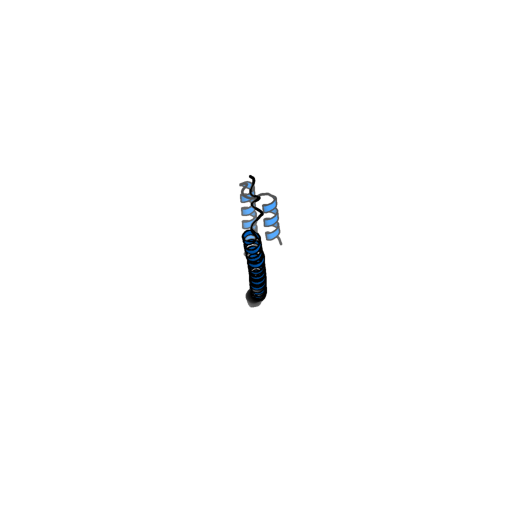75 81 SER A O 1
ATOM 590 N N . PRO A 1 82 ? -18.694 -5.318 34.779 1.00 54.12 82 PRO A N 1
ATOM 591 C CA . PRO A 1 82 ? -19.448 -4.070 34.659 1.00 54.12 82 PRO A CA 1
ATOM 592 C C . PRO A 1 82 ? -18.589 -2.890 34.161 1.00 54.12 82 PRO A C 1
ATOM 594 O O . PRO A 1 82 ? -19.011 -1.742 34.268 1.00 54.12 82 PRO A O 1
ATOM 597 N N . ALA A 1 83 ? -17.381 -3.127 33.635 1.00 54.16 83 ALA A N 1
ATOM 598 C CA . ALA A 1 83 ? -16.415 -2.061 33.343 1.00 54.16 83 ALA A CA 1
ATOM 599 C C . ALA A 1 83 ? -16.509 -1.443 31.931 1.00 54.16 83 ALA A C 1
ATOM 601 O O . ALA A 1 83 ? -15.928 -0.389 31.707 1.00 54.16 83 ALA A O 1
ATOM 602 N N . ALA A 1 84 ? -17.266 -2.019 30.989 1.00 57.19 84 ALA A N 1
ATOM 603 C CA . ALA A 1 84 ? -17.365 -1.466 29.627 1.00 57.19 84 ALA A CA 1
ATOM 604 C C . ALA A 1 84 ? -18.249 -0.201 29.530 1.00 57.19 84 ALA A C 1
ATOM 606 O O . ALA A 1 84 ? -18.025 0.662 28.688 1.00 57.19 84 ALA A O 1
ATOM 607 N N . GLN A 1 85 ? -19.238 -0.061 30.416 1.00 59.03 85 GLN A N 1
ATOM 608 C CA . GLN A 1 85 ? -20.167 1.077 30.447 1.00 59.03 85 GLN A CA 1
ATOM 609 C C . GLN A 1 85 ? -19.520 2.414 30.879 1.00 59.03 85 GLN A C 1
ATOM 611 O O . GLN A 1 85 ? -19.738 3.419 30.196 1.00 59.03 85 GLN A O 1
ATOM 616 N N . PRO A 1 86 ? -18.723 2.482 31.970 1.00 66.62 86 PRO A N 1
ATOM 617 C CA . PRO A 1 86 ? -18.068 3.734 32.358 1.00 66.62 86 PRO A CA 1
ATOM 618 C C . PRO A 1 86 ? -17.011 4.190 31.343 1.00 66.62 86 PRO A C 1
ATOM 620 O O . PRO A 1 86 ? -16.873 5.391 31.121 1.00 66.62 86 PRO A O 1
ATOM 623 N N . ASP A 1 87 ? -16.320 3.256 30.683 1.00 78.56 87 ASP A N 1
ATOM 624 C CA . ASP A 1 87 ? -15.319 3.572 29.657 1.00 78.56 87 ASP A CA 1
ATOM 625 C C . ASP A 1 87 ? -15.956 4.147 28.380 1.00 78.56 87 ASP A C 1
ATOM 627 O O . ASP A 1 87 ? -15.465 5.126 27.819 1.00 78.56 87 ASP A O 1
ATOM 631 N N . LEU A 1 88 ? -17.106 3.605 27.958 1.00 82.56 88 LEU A N 1
ATOM 632 C CA . LEU A 1 88 ? -17.878 4.129 26.826 1.00 82.56 88 LEU A CA 1
ATOM 633 C C . LEU A 1 88 ? -18.331 5.576 27.063 1.00 82.56 88 LEU A C 1
ATOM 635 O O . LEU A 1 88 ? -18.172 6.434 26.192 1.00 82.56 88 LEU A O 1
ATOM 639 N N . LEU A 1 89 ? -18.859 5.878 28.253 1.00 86.25 89 LEU A N 1
ATOM 640 C CA . LEU A 1 89 ? -19.274 7.239 28.610 1.00 86.25 89 LEU A CA 1
ATOM 641 C C . LEU A 1 89 ? -18.084 8.207 28.705 1.00 86.25 89 LEU A C 1
ATOM 643 O O . LEU A 1 89 ? -18.191 9.355 28.258 1.00 86.25 89 LEU A O 1
ATOM 647 N N . ALA A 1 90 ? -16.945 7.752 29.233 1.00 89.00 90 ALA A N 1
ATOM 648 C CA . ALA A 1 90 ? -15.720 8.548 29.278 1.00 89.00 90 ALA A CA 1
ATOM 649 C C . ALA A 1 90 ? -15.219 8.890 27.861 1.00 89.00 90 ALA A C 1
ATOM 651 O O . ALA A 1 90 ? -14.919 10.052 27.577 1.00 89.00 90 ALA A O 1
ATOM 652 N N . GLN A 1 91 ? -15.225 7.919 26.943 1.00 87.56 91 GLN A N 1
ATOM 653 C CA . GLN A 1 91 ? -14.814 8.109 25.546 1.00 87.56 91 GLN A CA 1
ATOM 654 C C . GLN A 1 91 ? -15.751 9.052 24.777 1.00 87.56 91 GLN A C 1
ATOM 656 O O . GLN A 1 91 ? -15.281 9.944 24.068 1.00 87.56 91 GLN A O 1
ATOM 661 N N . LEU A 1 92 ? -17.073 8.933 24.962 1.00 91.19 92 LEU A N 1
ATOM 662 C CA . LEU A 1 92 ? -18.045 9.867 24.374 1.00 91.19 92 LEU A CA 1
ATOM 663 C C . LEU A 1 92 ? -17.826 11.313 24.854 1.00 91.19 92 LEU A C 1
ATOM 665 O O . LEU A 1 92 ? -17.961 12.252 24.068 1.00 91.19 92 LEU A O 1
ATOM 669 N N . THR A 1 93 ? -17.448 11.494 26.122 1.00 92.38 93 THR A N 1
ATOM 670 C CA . THR A 1 93 ? -17.162 12.816 26.705 1.00 92.38 93 THR A CA 1
ATOM 671 C C . THR A 1 93 ? -15.876 13.418 26.134 1.00 92.38 93 THR A C 1
ATOM 673 O O . THR A 1 93 ? -15.843 14.600 25.789 1.00 92.38 93 THR A O 1
ATOM 676 N N . GLN A 1 94 ? -14.829 12.608 25.962 1.00 91.50 94 GLN A N 1
ATOM 677 C CA . GLN A 1 94 ? -13.566 13.051 25.367 1.00 91.50 94 GLN A CA 1
ATOM 678 C C . GLN A 1 94 ? -13.735 13.468 23.898 1.00 91.50 94 GLN A C 1
ATOM 680 O O . GLN A 1 94 ? -13.208 14.498 23.481 1.00 91.50 94 GLN A O 1
ATOM 685 N N . LEU A 1 95 ? -14.526 12.719 23.122 1.00 93.00 95 LEU A N 1
ATOM 686 C CA . LEU A 1 95 ? -14.854 13.075 21.739 1.00 93.00 95 LEU A CA 1
ATOM 687 C C . LEU A 1 95 ? -15.615 14.409 21.646 1.00 93.00 95 LEU A C 1
ATOM 689 O O . LEU A 1 95 ? -15.347 15.199 20.742 1.00 93.00 95 LEU A O 1
ATOM 693 N N . ALA A 1 96 ? -16.525 14.688 22.587 1.00 92.69 96 ALA A N 1
ATOM 694 C CA . ALA A 1 96 ? -17.244 15.962 22.641 1.00 92.69 96 ALA A CA 1
ATOM 695 C C . ALA A 1 96 ? -16.302 17.142 22.936 1.00 92.69 96 ALA A C 1
ATOM 697 O O . ALA A 1 96 ? -16.365 18.154 22.241 1.00 92.69 96 ALA A O 1
ATOM 698 N N . GLN A 1 97 ? -15.373 16.986 23.886 1.00 94.12 97 GLN A N 1
ATOM 699 C CA . GLN A 1 97 ? -14.365 18.012 24.180 1.00 94.12 97 GLN A CA 1
ATOM 700 C C . GLN A 1 97 ? -13.461 18.301 22.976 1.00 94.12 97 GLN A C 1
ATOM 702 O O . GLN A 1 97 ? -13.156 19.457 22.697 1.00 94.12 97 GLN A O 1
ATOM 707 N N . LEU A 1 98 ? -13.050 17.269 22.231 1.00 93.88 98 LEU A N 1
ATOM 708 C CA . LEU A 1 98 ? -12.215 17.451 21.042 1.00 93.88 98 LEU A CA 1
ATOM 709 C C . LEU A 1 98 ? -12.969 18.132 19.888 1.00 93.88 98 LEU A C 1
ATOM 711 O O . LEU A 1 98 ? -12.372 18.920 19.153 1.00 93.88 98 LEU A O 1
ATOM 715 N N . LYS A 1 99 ? -14.275 17.876 19.750 1.00 93.50 99 LYS A N 1
ATOM 716 C CA . LYS A 1 99 ? -15.151 18.596 18.816 1.00 93.50 99 LYS A CA 1
ATOM 717 C C . LYS A 1 99 ? -15.287 20.073 19.205 1.00 93.50 99 LYS A C 1
ATOM 719 O O . LYS A 1 99 ? -15.148 20.940 18.349 1.00 93.50 99 LYS A O 1
ATOM 724 N N . GLU A 1 100 ? -15.531 20.376 20.480 1.00 92.62 100 GLU A N 1
ATOM 725 C CA . GLU A 1 100 ? -15.642 21.760 20.974 1.00 92.62 100 GLU A CA 1
ATOM 726 C C . GLU A 1 100 ? -14.322 22.530 20.859 1.00 92.62 100 GLU A C 1
ATOM 728 O O . GLU A 1 100 ? -14.321 23.716 20.533 1.00 92.62 100 GLU A O 1
ATOM 733 N N . ALA A 1 101 ? -13.193 21.843 21.050 1.00 92.38 101 ALA A N 1
ATOM 734 C CA . ALA A 1 101 ? -11.859 22.389 20.818 1.00 92.38 101 ALA A CA 1
ATOM 735 C C . ALA A 1 101 ? -11.534 22.602 19.326 1.00 92.38 101 ALA A C 1
ATOM 737 O O . ALA A 1 101 ? -10.471 23.132 19.004 1.00 92.38 101 ALA A O 1
ATOM 738 N N . GLY A 1 102 ? -12.412 22.172 18.411 1.00 91.06 102 GLY A N 1
ATOM 739 C CA . GLY A 1 102 ? -12.193 22.239 16.966 1.00 91.06 102 GLY A CA 1
ATOM 740 C C . GLY A 1 102 ? -11.105 21.286 16.457 1.00 91.06 102 GLY A C 1
ATOM 741 O O . GLY A 1 102 ? -10.650 21.438 15.327 1.00 91.06 102 GLY A O 1
ATOM 742 N N . ALA A 1 103 ? -10.675 20.318 17.275 1.00 91.00 103 ALA A N 1
ATOM 743 C CA . ALA A 1 103 ? -9.692 19.301 16.905 1.00 91.00 103 ALA A CA 1
ATOM 744 C C . ALA A 1 103 ? -10.313 18.153 16.089 1.00 91.00 103 ALA A C 1
ATOM 746 O O . ALA A 1 103 ? -9.590 17.459 15.377 1.00 91.00 103 ALA A O 1
ATOM 747 N N 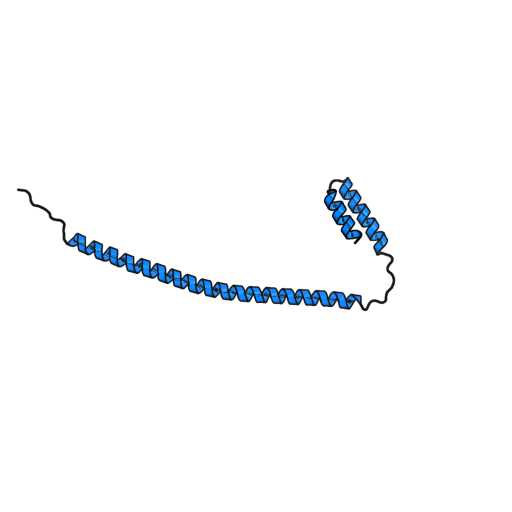. LEU A 1 104 ? -11.634 17.957 16.194 1.00 91.12 104 LEU A N 1
ATOM 748 C CA . LEU A 1 104 ? -12.410 17.038 15.361 1.00 91.12 104 LEU A CA 1
ATOM 749 C C . LEU A 1 104 ? -13.532 17.772 14.631 1.00 91.12 104 LEU A C 1
ATOM 751 O O . LEU A 1 104 ? -14.196 18.648 15.189 1.00 91.12 104 LEU A O 1
ATOM 755 N N . THR A 1 105 ? -13.782 17.352 13.395 1.00 92.12 105 THR A N 1
ATOM 756 C CA . THR A 1 105 ? -14.952 17.790 12.627 1.00 92.12 105 THR A CA 1
ATOM 757 C C . THR A 1 105 ? -16.221 17.042 13.061 1.00 92.12 105 THR A C 1
ATOM 759 O O . THR A 1 105 ? -16.155 15.964 13.657 1.00 92.12 105 THR A O 1
ATOM 762 N N . GLU A 1 106 ? -17.403 17.600 12.763 1.00 89.06 106 GLU A N 1
ATOM 763 C CA . GLU A 1 106 ? -18.693 16.967 13.098 1.00 89.06 106 GLU A CA 1
ATOM 764 C C . GLU A 1 106 ? -18.818 15.564 12.487 1.00 89.06 106 GLU A C 1
ATOM 766 O O . GLU A 1 106 ? -19.231 14.626 13.167 1.00 89.06 106 GLU A O 1
ATOM 771 N N . ASP A 1 107 ? -18.415 15.407 11.225 1.00 91.31 107 ASP A N 1
ATOM 772 C CA . ASP A 1 107 ? -18.426 14.122 10.523 1.00 91.31 107 ASP A CA 1
ATOM 773 C C . ASP A 1 107 ? -17.558 13.069 11.228 1.00 91.31 107 ASP A C 1
ATOM 775 O O . ASP A 1 107 ? -17.975 11.922 11.413 1.00 91.31 107 ASP A O 1
ATOM 779 N N . GLU A 1 108 ? -16.358 13.447 11.670 1.00 90.00 108 GLU A N 1
ATOM 780 C CA . GLU A 1 108 ? -15.453 12.542 12.383 1.00 90.00 108 GLU A CA 1
ATOM 781 C C . GLU A 1 108 ? -16.005 12.150 13.756 1.00 90.00 108 GLU A C 1
ATOM 783 O O . GLU A 1 108 ? -15.936 10.977 14.137 1.00 90.00 108 GLU A O 1
ATOM 788 N N . PHE A 1 109 ? -16.622 13.097 14.465 1.00 94.19 109 PHE A N 1
ATOM 789 C CA . PHE A 1 109 ? -17.299 12.839 15.733 1.00 94.19 109 PHE A CA 1
ATOM 790 C C . PHE A 1 109 ? -18.448 11.832 15.573 1.00 94.19 109 PHE A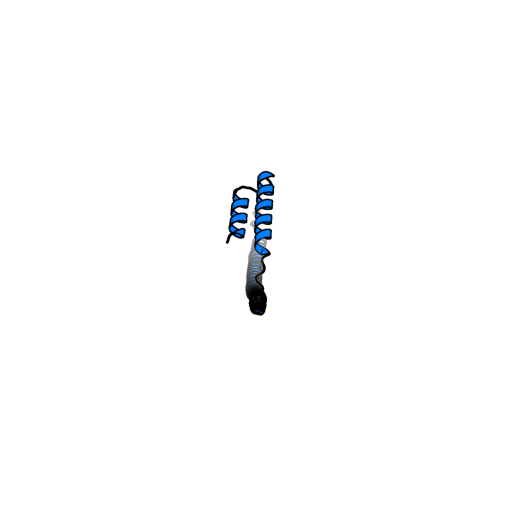 C 1
ATOM 792 O O . PHE A 1 109 ? -18.528 10.863 16.333 1.00 94.19 109 PHE A O 1
ATOM 799 N N . GLN A 1 110 ? -19.312 12.008 14.566 1.00 91.81 110 GLN A N 1
ATOM 800 C CA . GLN A 1 110 ? -20.446 11.106 14.328 1.00 91.81 110 GLN A CA 1
ATOM 801 C C . GLN A 1 110 ? -19.982 9.683 13.992 1.00 91.81 110 GLN A C 1
ATOM 803 O O . GLN A 1 110 ? -20.527 8.712 14.521 1.00 91.81 110 GLN A O 1
ATOM 808 N N . ARG A 1 111 ? -18.925 9.536 13.180 1.00 92.25 111 ARG A N 1
ATOM 809 C CA . ARG A 1 111 ? -18.346 8.219 12.862 1.00 92.25 111 ARG A CA 1
ATOM 810 C C . ARG A 1 111 ? -17.724 7.541 14.081 1.00 92.25 111 ARG A C 1
ATOM 812 O O . ARG A 1 111 ? -17.859 6.328 14.227 1.00 92.25 111 ARG A O 1
ATOM 819 N N . ALA A 1 112 ? -17.047 8.297 14.945 1.00 88.62 112 ALA A N 1
ATOM 820 C CA . ALA A 1 112 ? -16.460 7.763 16.172 1.00 88.62 112 ALA A CA 1
ATOM 821 C C . ALA A 1 112 ? -17.540 7.334 17.180 1.00 88.62 112 ALA A C 1
ATOM 823 O O . ALA A 1 112 ? -17.446 6.254 17.757 1.00 88.62 112 ALA A O 1
ATOM 824 N N . LYS A 1 113 ? -18.608 8.126 17.328 1.00 90.25 113 LYS A N 1
ATOM 825 C CA . LYS A 1 113 ? -19.760 7.789 18.173 1.00 90.25 113 LYS A CA 1
ATOM 826 C C . LYS A 1 113 ? -20.518 6.557 17.673 1.00 90.25 113 LYS A C 1
ATOM 828 O O . LYS A 1 113 ? -20.889 5.721 18.488 1.00 90.25 113 LYS A O 1
ATOM 833 N N . ALA A 1 114 ? -20.727 6.428 16.361 1.00 89.50 114 ALA A N 1
ATOM 834 C CA . ALA A 1 114 ? -21.371 5.253 15.774 1.00 89.50 114 ALA A CA 1
ATOM 835 C C . ALA A 1 114 ? -20.573 3.970 16.053 1.00 89.50 114 ALA A C 1
ATOM 837 O O . ALA A 1 114 ? -21.154 2.984 16.480 1.00 89.50 114 ALA A O 1
ATOM 838 N N . LYS A 1 115 ? -19.239 4.012 15.922 1.00 86.19 115 LYS A N 1
ATOM 839 C CA . LYS A 1 115 ? -18.359 2.878 16.260 1.00 86.19 115 LYS A CA 1
ATOM 840 C C . LYS A 1 115 ? -18.385 2.474 17.736 1.00 86.19 115 LYS A C 1
ATOM 842 O O . LYS A 1 115 ? -18.051 1.341 18.044 1.00 86.19 115 LYS A O 1
ATOM 847 N N . LEU A 1 116 ? -18.701 3.403 18.638 1.00 84.75 116 LEU A N 1
ATOM 848 C CA . LEU A 1 116 ? -18.797 3.135 20.078 1.00 84.75 116 LEU A CA 1
ATOM 849 C C . LEU A 1 116 ? -20.164 2.569 20.490 1.00 84.75 116 LEU A C 1
ATOM 851 O O . LEU A 1 116 ? -20.286 2.055 21.597 1.00 84.75 116 LEU A O 1
ATOM 855 N N . LEU A 1 117 ? -21.192 2.712 19.648 1.00 80.38 117 LEU A N 1
ATOM 856 C CA . LEU A 1 117 ? -22.571 2.289 19.933 1.00 80.38 117 LEU 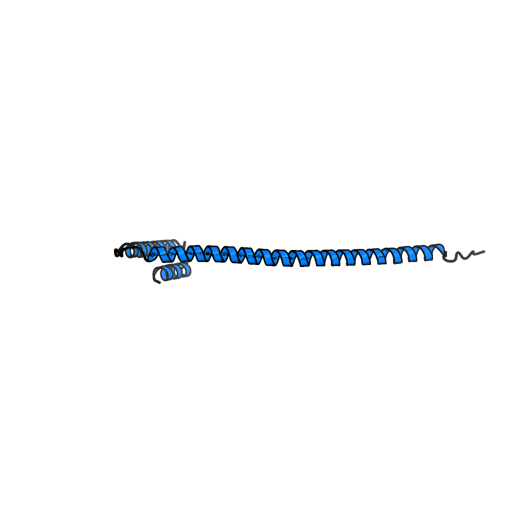A CA 1
ATOM 857 C C . LEU A 1 117 ? -23.046 1.104 19.077 1.00 80.38 117 LEU A C 1
ATOM 859 O O . LEU A 1 117 ? -24.178 0.658 19.269 1.00 80.38 117 LEU A O 1
ATOM 863 N N . GLU A 1 118 ? -22.223 0.640 18.137 1.00 68.69 118 GLU A N 1
ATOM 864 C CA . GLU A 1 118 ? -22.388 -0.648 17.448 1.00 68.69 118 GLU A CA 1
ATOM 865 C C . GLU A 1 118 ? -22.014 -1.813 18.373 1.00 68.69 118 GLU A C 1
ATOM 867 O O . GLU A 1 118 ? -22.772 -2.810 18.384 1.00 68.69 118 GLU A O 1
#

Radius of gyration: 39.13 Å; chains: 1; bounding box: 65×43×109 Å

Sequence (118 aa):
MSRRRGPSLLRTVARTAVISGTATATSRAVSNTMDQKAMQAQQEQAAAIQAQQEMEQMKAQLAAVQAMQVQAATSAPATPSPAAQPDLLAQLTQLAQLKEAGALTEDEFQRAKAKLLE

Secondary structure (DSSP, 8-state):
-----PPPTHHHHHHHHHHHHHHHHHHHHHHHHHHHHHHHHHHHHHHHHHHHHHHHHHHHHHHHHHHHHHHHHSSS-----TTHHHHHHHHHHHHHHHHHTTSS-HHHHHHHHHHHH-

Foldseek 3Di:
DDDDPDDDPVVVVVVVVVVVVVVVVVVVVVVVVVVVVVVVVVVVVVVVVVVVVVVVVVVVVVVVVVVVVVVVVPPDDDDPDPPLVVVLVVVLVVLVVCVVVVVDDPVRSVVVNVVSVD